Protein AF-A0A258ZKY0-F1 (afdb_monomer_lite)

Structure (mmCIF, N/CA/C/O backbone):
data_AF-A0A258ZKY0-F1
#
_entry.id   AF-A0A258ZKY0-F1
#
loop_
_atom_site.group_PDB
_atom_site.id
_atom_site.type_symbol
_atom_site.label_atom_id
_atom_site.label_alt_id
_atom_site.label_comp_id
_atom_site.label_asym_id
_atom_site.label_entity_id
_atom_site.label_seq_id
_atom_site.pdbx_PDB_ins_code
_atom_site.Cartn_x
_atom_site.Cartn_y
_atom_site.Cartn_z
_atom_site.occupancy
_atom_site.B_iso_or_equiv
_atom_site.auth_seq_id
_atom_site.auth_comp_id
_atom_site.auth_asym_id
_atom_site.auth_atom_id
_atom_site.pdbx_PDB_model_num
ATOM 1 N N . MET A 1 1 ? -5.015 11.032 -22.792 1.00 54.25 1 MET A N 1
ATOM 2 C CA . MET A 1 1 ? -6.183 11.356 -21.944 1.00 54.25 1 MET A CA 1
ATOM 3 C C . MET A 1 1 ? -5.761 11.162 -20.499 1.00 54.25 1 MET A C 1
ATOM 5 O O . MET A 1 1 ? -5.334 10.063 -20.177 1.00 54.25 1 MET A O 1
ATOM 9 N N . SER A 1 2 ? -5.798 12.207 -19.670 1.00 76.81 2 SER A N 1
ATOM 10 C CA . SER A 1 2 ? -5.573 12.072 -18.224 1.00 76.81 2 SER A CA 1
ATOM 11 C C . SER A 1 2 ? -6.934 11.982 -17.547 1.00 76.81 2 SER A C 1
ATOM 13 O O . SER A 1 2 ? -7.741 12.901 -17.686 1.00 76.81 2 SER A O 1
ATOM 15 N N . TYR A 1 3 ? -7.208 10.863 -16.881 1.00 85.81 3 TYR A N 1
ATOM 16 C CA . TYR A 1 3 ? -8.417 10.695 -16.082 1.00 85.81 3 TYR A CA 1
ATOM 17 C C . TYR A 1 3 ? -8.092 11.047 -14.639 1.00 85.81 3 TYR A C 1
ATOM 19 O O . TYR A 1 3 ? -7.196 10.463 -14.030 1.00 85.81 3 TYR A O 1
ATOM 27 N N . LYS A 1 4 ? -8.816 12.026 -14.099 1.00 90.12 4 LYS A N 1
ATOM 28 C CA . LYS A 1 4 ? -8.715 12.371 -12.687 1.00 90.12 4 LYS A CA 1
ATOM 29 C C . LYS A 1 4 ? -9.451 11.302 -11.881 1.00 90.12 4 LYS A C 1
ATOM 31 O O . LYS A 1 4 ? -10.645 11.104 -12.088 1.00 90.12 4 LYS A O 1
ATOM 36 N N . ILE A 1 5 ? -8.736 10.631 -10.984 1.00 94.19 5 ILE A N 1
ATOM 37 C CA . ILE A 1 5 ? -9.347 9.743 -9.990 1.00 94.19 5 ILE A CA 1
ATOM 38 C C . ILE A 1 5 ? -10.180 10.563 -8.998 1.00 94.19 5 ILE A C 1
ATOM 40 O O . ILE A 1 5 ? -9.916 11.752 -8.787 1.00 94.19 5 ILE A O 1
ATOM 44 N N . ASP A 1 6 ? -11.221 9.957 -8.432 1.00 96.56 6 ASP A N 1
ATOM 45 C CA . ASP A 1 6 ? -12.122 10.657 -7.525 1.00 96.56 6 ASP A CA 1
ATOM 46 C C . ASP A 1 6 ? -11.405 11.103 -6.237 1.00 96.56 6 ASP A C 1
ATOM 48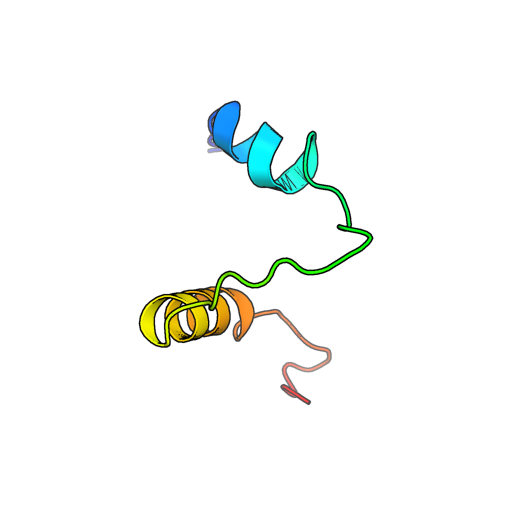 O O . ASP A 1 6 ? -10.329 10.621 -5.870 1.00 96.56 6 ASP A O 1
ATOM 52 N N . GLN A 1 7 ? -12.009 12.066 -5.540 1.00 96.31 7 GLN A N 1
ATOM 53 C CA . GLN A 1 7 ? -11.403 12.646 -4.345 1.00 96.31 7 GLN A CA 1
ATOM 54 C C . GLN A 1 7 ? -11.268 11.636 -3.196 1.00 96.31 7 GLN A C 1
ATOM 56 O O . GLN A 1 7 ? -10.324 11.744 -2.418 1.00 96.31 7 GLN A O 1
ATOM 61 N N . ALA A 1 8 ? -12.165 10.652 -3.080 1.00 97.19 8 ALA A N 1
ATOM 62 C CA . ALA A 1 8 ? -12.096 9.665 -2.007 1.00 97.19 8 ALA A CA 1
ATOM 63 C C . ALA A 1 8 ? -10.920 8.700 -2.222 1.00 97.19 8 ALA A C 1
ATOM 65 O O . ALA A 1 8 ? -10.213 8.381 -1.263 1.00 97.19 8 ALA A O 1
ATOM 66 N N . ALA A 1 9 ? -10.643 8.310 -3.470 1.00 96.31 9 ALA A N 1
ATOM 67 C CA . ALA A 1 9 ? -9.443 7.553 -3.818 1.00 96.31 9 ALA A CA 1
ATOM 68 C C . ALA A 1 9 ? -8.158 8.333 -3.484 1.00 96.31 9 ALA A C 1
ATOM 70 O O . ALA A 1 9 ? -7.244 7.788 -2.863 1.00 96.31 9 ALA A O 1
ATOM 71 N N . LEU A 1 10 ? -8.103 9.627 -3.825 1.00 96.44 10 LEU A N 1
ATOM 72 C CA . LEU A 1 10 ? -6.965 10.496 -3.489 1.00 96.44 10 LEU A CA 1
ATOM 73 C C . LEU A 1 10 ? -6.752 10.626 -1.978 1.00 96.44 10 LEU A C 1
ATOM 75 O O . LEU A 1 10 ? -5.622 10.540 -1.492 1.00 96.44 10 LEU A O 1
ATOM 79 N N . ASP A 1 11 ? -7.836 10.818 -1.231 1.00 97.56 11 ASP A N 1
ATOM 80 C CA . ASP A 1 11 ? -7.805 10.897 0.223 1.00 97.56 11 ASP A CA 1
ATOM 81 C C . ASP A 1 11 ? -7.290 9.594 0.840 1.00 97.56 11 ASP A C 1
ATOM 83 O O . ASP A 1 11 ? -6.412 9.631 1.701 1.00 97.56 11 ASP A O 1
ATOM 87 N N . THR A 1 12 ? -7.799 8.457 0.363 1.00 95.94 12 THR A N 1
ATOM 88 C CA . THR A 1 12 ? -7.471 7.125 0.885 1.00 95.94 12 THR A CA 1
ATOM 89 C C . THR A 1 12 ? -6.012 6.767 0.641 1.00 95.94 12 THR A C 1
ATOM 91 O O . THR A 1 12 ? -5.344 6.284 1.550 1.00 95.94 12 THR A O 1
ATOM 94 N N . LEU A 1 13 ? -5.505 7.022 -0.567 1.00 93.88 13 LEU A N 1
ATOM 95 C CA . LEU A 1 13 ? -4.172 6.581 -0.972 1.00 93.88 13 LEU A CA 1
ATOM 96 C C . LEU A 1 13 ?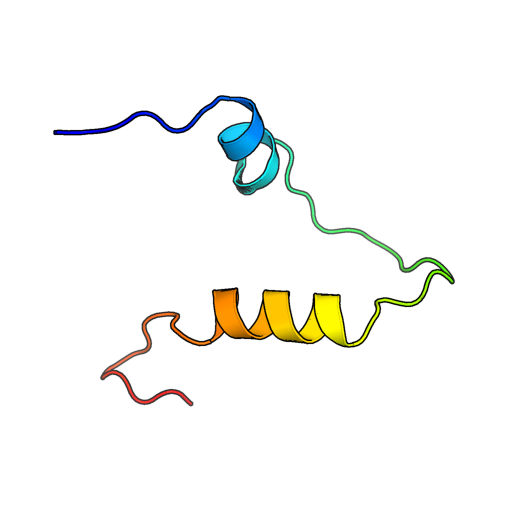 -3.062 7.560 -0.576 1.00 93.88 13 LEU A C 1
ATOM 98 O O . LEU A 1 13 ? -1.955 7.124 -0.273 1.00 93.88 13 LEU A O 1
ATOM 102 N N . PHE A 1 14 ? -3.332 8.872 -0.574 1.00 95.19 14 PHE A N 1
ATOM 103 C CA . PHE A 1 14 ? -2.264 9.877 -0.504 1.00 95.19 14 PHE A CA 1
ATOM 104 C C . PHE A 1 14 ? -2.479 10.955 0.557 1.00 95.19 14 PHE A C 1
ATOM 106 O O . PHE A 1 14 ? -1.569 11.244 1.331 1.00 95.19 14 PHE A O 1
ATOM 113 N N . LEU A 1 15 ? -3.654 11.590 0.607 1.00 96.94 15 LEU A N 1
ATOM 114 C CA . LEU A 1 15 ? -3.806 12.81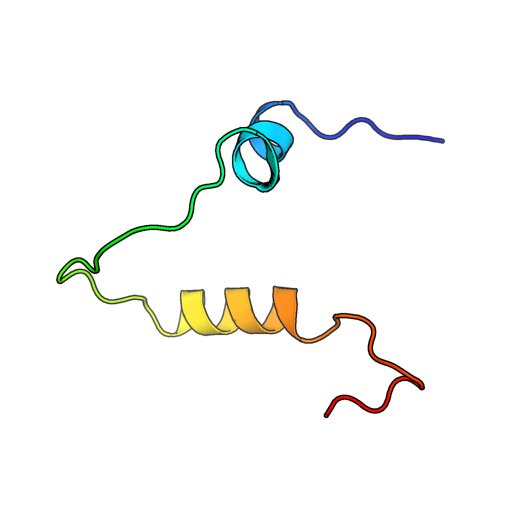1 1.413 1.00 96.94 15 LEU A CA 1
ATOM 115 C C . LEU A 1 15 ? -4.055 12.506 2.896 1.00 96.94 15 LEU A C 1
ATOM 117 O O . LEU A 1 15 ? -3.521 13.191 3.779 1.00 96.94 15 LEU A O 1
ATOM 121 N N . LYS A 1 16 ? -4.823 11.449 3.184 1.00 97.69 16 LYS A N 1
ATOM 122 C CA . LYS A 1 16 ? -5.196 11.023 4.543 1.00 97.69 16 LYS A CA 1
ATOM 123 C C . LYS A 1 16 ? -4.560 9.699 4.974 1.00 97.69 16 LYS A C 1
ATOM 125 O O . LYS A 1 16 ? -4.664 9.363 6.149 1.00 97.69 16 LYS A O 1
ATOM 130 N N . ALA A 1 17 ? -3.858 8.992 4.087 1.00 96.75 17 ALA A N 1
ATOM 131 C CA . ALA A 1 17 ? -3.074 7.810 4.446 1.00 96.75 17 ALA A CA 1
ATOM 132 C C . ALA A 1 17 ? -2.028 8.147 5.527 1.00 96.75 17 ALA A C 1
ATOM 134 O O . ALA A 1 17 ? -1.267 9.107 5.385 1.00 96.75 17 ALA A O 1
ATOM 135 N N . ARG A 1 18 ? -1.989 7.386 6.626 1.00 96.38 18 ARG A N 1
ATOM 136 C CA . ARG A 1 18 ? -1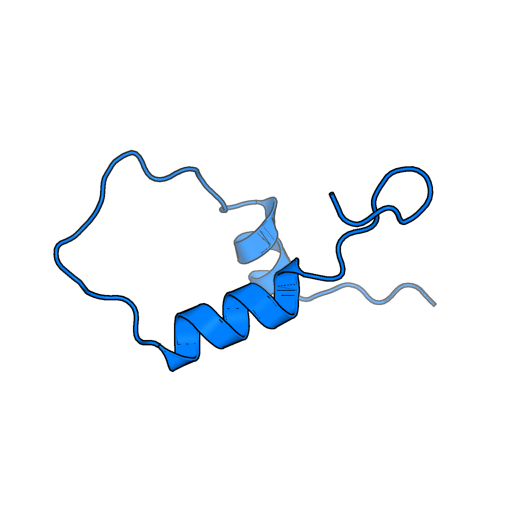.042 7.570 7.740 1.00 96.38 18 ARG A CA 1
ATOM 137 C C . ARG A 1 18 ? -0.557 6.217 8.247 1.00 96.38 18 ARG A C 1
ATOM 139 O O . ARG A 1 18 ? -1.326 5.259 8.271 1.00 96.38 18 ARG A O 1
ATOM 146 N N . SER A 1 19 ? 0.691 6.168 8.702 1.00 95.62 19 SER A N 1
ATOM 147 C CA . SER A 1 19 ? 1.225 5.012 9.422 1.00 95.62 19 SER A CA 1
ATOM 148 C C . SER A 1 19 ? 0.536 4.891 10.780 1.00 95.62 19 SER A C 1
ATOM 150 O O . SER A 1 19 ? 0.532 5.842 11.561 1.00 95.62 19 SER A O 1
ATOM 152 N N . GLN A 1 20 ? -0.063 3.733 11.046 1.00 93.94 20 GLN A N 1
ATOM 153 C CA . GLN A 1 20 ? -0.699 3.445 12.330 1.00 93.94 20 GLN A CA 1
ATOM 154 C C . GLN A 1 20 ? 0.364 3.054 13.363 1.00 93.94 20 GLN A C 1
ATOM 156 O O . GLN A 1 20 ? 1.264 2.273 13.064 1.00 93.94 20 GLN A O 1
ATOM 161 N N . A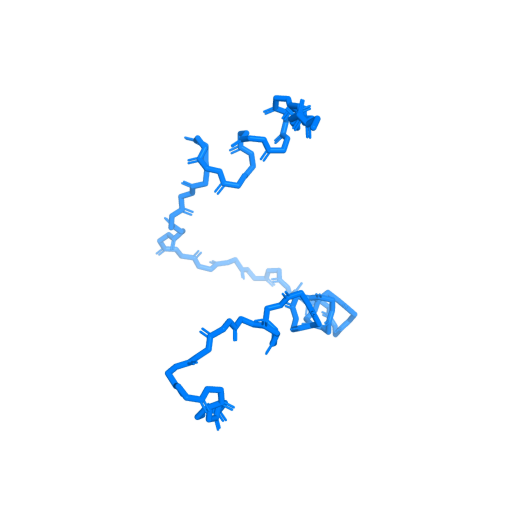SN A 1 21 ? 0.254 3.591 14.581 1.00 95.44 21 ASN A N 1
ATOM 162 C CA . ASN A 1 21 ? 1.235 3.380 15.657 1.00 95.44 21 ASN A CA 1
ATOM 163 C C . ASN A 1 21 ? 0.949 2.140 16.524 1.00 95.44 21 ASN A C 1
ATOM 165 O O . ASN A 1 21 ? 1.677 1.883 17.480 1.00 95.44 21 ASN A O 1
ATOM 169 N N . GLY A 1 22 ? -0.115 1.391 16.234 1.00 95.00 22 GLY A N 1
ATOM 170 C CA . GLY A 1 22 ? -0.512 0.230 17.019 1.00 95.00 22 GLY A CA 1
ATOM 171 C C . GLY A 1 22 ? -1.505 -0.657 16.282 1.00 95.00 22 GLY A C 1
ATOM 172 O O . GLY A 1 22 ? -2.145 -0.231 15.320 1.00 95.00 22 GLY A O 1
ATOM 173 N N . TRP A 1 23 ? -1.611 -1.894 16.757 1.00 95.25 23 TRP A N 1
ATOM 174 C CA . TRP A 1 23 ? -2.538 -2.898 16.248 1.00 95.25 23 TRP A CA 1
ATOM 175 C C . TRP A 1 23 ? -3.793 -2.961 17.116 1.00 95.25 23 TRP A C 1
ATOM 177 O O . TRP A 1 23 ? -3.770 -2.597 18.291 1.00 95.25 23 TRP A O 1
ATOM 187 N N . THR A 1 24 ? -4.882 -3.438 16.524 1.00 95.75 24 THR A N 1
ATOM 188 C CA . THR A 1 24 ? -6.106 -3.798 17.252 1.00 95.75 24 THR A CA 1
ATOM 189 C C . THR A 1 24 ? -6.217 -5.317 17.325 1.00 95.75 24 THR A C 1
ATOM 191 O O . THR A 1 24 ? -5.549 -6.012 16.562 1.00 95.75 24 THR A O 1
ATOM 194 N N . ASP A 1 25 ? -7.107 -5.833 18.171 1.00 97.06 25 ASP A N 1
ATOM 195 C CA . ASP A 1 25 ? -7.382 -7.275 18.254 1.00 97.06 25 ASP A CA 1
ATOM 196 C C . ASP A 1 25 ? -8.236 -7.803 17.083 1.00 97.06 25 ASP A C 1
ATOM 198 O O . ASP A 1 25 ? -8.572 -8.987 17.035 1.00 97.06 25 ASP A O 1
ATOM 202 N N . GLN A 1 26 ? -8.625 -6.942 16.133 1.00 96.69 26 GLN A N 1
ATOM 203 C CA . GLN A 1 26 ? -9.371 -7.375 14.955 1.00 96.69 26 GLN A CA 1
ATOM 204 C C . GLN A 1 26 ? -8.455 -8.119 13.984 1.00 96.69 26 GLN A C 1
ATOM 206 O O . GLN A 1 26 ? -7.493 -7.561 13.454 1.00 96.69 26 GLN A O 1
ATOM 211 N N . GLY A 1 27 ? -8.780 -9.388 13.740 1.00 95.88 27 GLY A N 1
ATOM 212 C CA . GLY A 1 27 ? -8.112 -10.189 12.723 1.00 95.88 27 GLY A CA 1
ATOM 213 C C . GLY A 1 27 ? -8.430 -9.700 11.310 1.00 95.88 27 GLY A C 1
ATOM 214 O O . GLY A 1 27 ? -9.529 -9.217 11.045 1.00 95.88 27 GLY A O 1
ATOM 215 N N . VAL A 1 28 ? -7.472 -9.877 10.401 1.00 96.25 28 VAL A N 1
ATOM 216 C CA . VAL A 1 28 ? -7.661 -9.684 8.957 1.00 96.25 28 VAL A CA 1
ATOM 217 C C . VAL A 1 28 ? -7.969 -11.043 8.341 1.00 96.25 28 VAL A C 1
ATOM 219 O O . VAL A 1 28 ? -7.278 -12.025 8.622 1.00 96.25 28 VAL A O 1
ATOM 222 N N . SER A 1 29 ? -9.017 -11.124 7.528 1.00 98.12 29 SER A N 1
ATOM 223 C CA . SER A 1 29 ? -9.398 -12.379 6.885 1.00 98.12 29 SER A CA 1
ATOM 224 C C . SER A 1 29 ? -8.374 -12.807 5.830 1.00 98.12 29 SER A C 1
ATOM 226 O O . SER A 1 29 ? -7.675 -11.989 5.230 1.00 98.12 29 SER A O 1
ATOM 228 N N . GLU A 1 30 ? -8.315 -14.107 5.538 1.00 98.31 30 GLU A N 1
ATOM 229 C CA . GLU A 1 30 ? -7.448 -14.626 4.474 1.00 98.31 30 GLU A CA 1
ATOM 230 C C . GLU A 1 30 ? -7.768 -13.993 3.109 1.00 98.31 30 GLU A C 1
ATOM 232 O O . GLU A 1 30 ? -6.863 -13.696 2.330 1.00 98.31 30 GLU A O 1
ATOM 237 N N . ALA A 1 31 ? -9.051 -13.750 2.828 1.00 98.38 31 ALA A N 1
ATOM 238 C CA . ALA A 1 31 ? -9.486 -13.131 1.582 1.00 98.38 31 ALA A CA 1
ATOM 239 C C . ALA A 1 31 ? -8.933 -11.705 1.425 1.00 98.38 31 ALA A C 1
ATOM 241 O O . ALA A 1 31 ? -8.451 -11.350 0.350 1.00 98.38 31 ALA A O 1
ATOM 242 N N . GLU A 1 32 ? -8.946 -10.908 2.495 1.00 97.81 32 GLU A N 1
ATOM 243 C CA . GLU A 1 32 ? -8.377 -9.555 2.494 1.00 97.81 32 GLU A CA 1
ATOM 244 C C . GLU A 1 32 ? -6.858 -9.581 2.310 1.00 97.81 32 GLU A C 1
ATOM 246 O O . GLU A 1 32 ? -6.323 -8.808 1.515 1.00 97.81 32 GLU A O 1
ATOM 251 N N . LEU A 1 33 ? -6.160 -10.504 2.980 1.00 97.81 33 LEU A N 1
ATOM 252 C CA . LEU A 1 33 ? -4.713 -10.671 2.815 1.00 97.81 33 LEU A CA 1
ATOM 253 C C . LEU A 1 33 ? -4.341 -11.031 1.372 1.00 97.81 33 LEU A C 1
ATOM 255 O O . LEU A 1 33 ? -3.400 -10.458 0.822 1.00 97.81 33 LEU A O 1
ATOM 259 N N . ARG A 1 34 ? -5.089 -11.942 0.737 1.00 98.19 34 ARG A N 1
ATOM 260 C CA . ARG A 1 34 ? -4.878 -12.311 -0.672 1.00 98.19 34 ARG A CA 1
ATOM 261 C C . ARG A 1 34 ? -5.128 -11.132 -1.609 1.00 98.19 34 ARG A C 1
ATOM 263 O O . ARG A 1 34 ? -4.287 -10.858 -2.456 1.00 98.19 34 ARG A O 1
ATOM 270 N N . ALA A 1 35 ? -6.214 -10.386 -1.406 1.00 97.81 35 ALA A N 1
ATOM 271 C CA . ALA A 1 35 ? -6.515 -9.204 -2.212 1.00 97.81 35 ALA A CA 1
ATOM 272 C C . ALA A 1 35 ? -5.418 -8.125 -2.110 1.00 97.81 35 ALA A C 1
ATOM 274 O O . ALA A 1 35 ? -5.051 -7.515 -3.114 1.00 97.81 35 ALA A O 1
ATOM 275 N N . LEU A 1 36 ? -4.861 -7.909 -0.912 1.00 96.38 36 LEU A N 1
ATOM 276 C CA . LEU A 1 36 ? -3.733 -6.993 -0.710 1.00 96.38 36 LEU A CA 1
ATOM 277 C C . LEU A 1 36 ? -2.461 -7.481 -1.409 1.00 96.38 36 LEU A C 1
ATOM 279 O O . LEU A 1 36 ? -1.748 -6.679 -2.013 1.00 96.38 36 LEU A O 1
ATOM 283 N N . TYR A 1 37 ? -2.181 -8.783 -1.342 1.00 96.75 37 TYR A N 1
ATOM 284 C CA . TYR A 1 37 ? -1.037 -9.376 -2.025 1.00 96.75 37 TYR A CA 1
ATOM 285 C C . TYR A 1 37 ? -1.140 -9.217 -3.544 1.00 96.75 37 TYR A C 1
ATOM 287 O O . TYR A 1 37 ? -0.212 -8.694 -4.158 1.00 96.75 37 TYR A O 1
ATOM 295 N N . ASP A 1 38 ? -2.278 -9.582 -4.137 1.00 96.50 38 ASP A N 1
ATOM 296 C CA . ASP A 1 38 ? -2.505 -9.490 -5.585 1.00 96.50 38 ASP A CA 1
ATOM 297 C C . ASP A 1 38 ? -2.364 -8.048 -6.102 1.00 96.50 38 ASP A C 1
ATOM 299 O O . ASP A 1 38 ? -1.910 -7.822 -7.225 1.00 96.50 38 ASP A O 1
ATOM 303 N N . LEU A 1 39 ? -2.703 -7.058 -5.268 1.00 94.69 39 LEU A N 1
ATOM 304 C CA . LEU A 1 39 ? -2.514 -5.643 -5.581 1.00 94.69 39 LEU A CA 1
ATOM 305 C C . LEU A 1 39 ? -1.036 -5.221 -5.558 1.00 94.69 39 LEU A C 1
ATOM 307 O O . LEU A 1 39 ? -0.617 -4.406 -6.380 1.00 94.69 39 LEU A O 1
ATOM 311 N N . ALA A 1 40 ? -0.254 -5.727 -4.604 1.00 93.56 40 ALA A N 1
ATOM 312 C CA . ALA A 1 40 ? 1.106 -5.256 -4.339 1.00 93.56 40 ALA A CA 1
ATOM 313 C C . ALA A 1 40 ? 2.198 -6.048 -5.076 1.00 93.56 40 ALA A C 1
ATOM 315 O O . ALA A 1 40 ? 3.286 -5.518 -5.309 1.00 93.56 40 ALA A O 1
ATOM 316 N N . ILE A 1 41 ? 1.926 -7.301 -5.451 1.00 94.69 41 ILE A N 1
ATOM 317 C CA . ILE A 1 41 ? 2.935 -8.239 -5.963 1.00 94.69 41 ILE A CA 1
ATOM 318 C C . ILE A 1 41 ? 3.568 -7.805 -7.291 1.00 94.69 41 ILE A C 1
ATOM 320 O O . ILE A 1 41 ? 4.710 -8.151 -7.576 1.00 94.69 41 ILE A O 1
ATOM 324 N N . TYR A 1 42 ? 2.868 -7.001 -8.090 1.00 92.56 42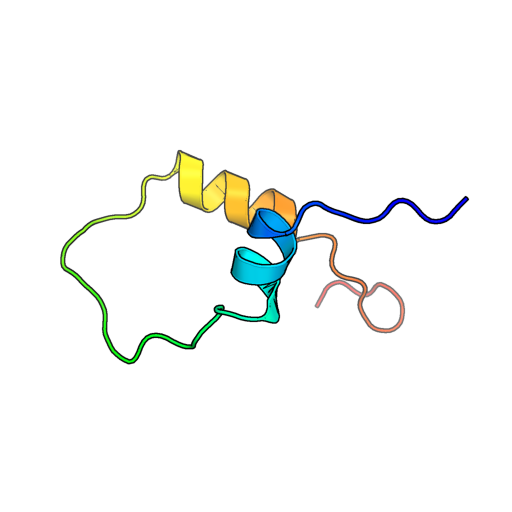 TYR A N 1
ATOM 325 C CA . TYR A 1 42 ? 3.335 -6.559 -9.408 1.00 92.56 42 TYR A CA 1
ATOM 326 C C . TYR A 1 42 ? 4.056 -5.201 -9.393 1.00 92.56 42 TYR A C 1
ATOM 328 O O . TYR A 1 42 ? 4.151 -4.530 -10.424 1.00 92.56 42 TYR A O 1
ATOM 336 N N . GLY A 1 43 ? 4.561 -4.774 -8.233 1.00 92.56 43 GLY A N 1
ATOM 337 C CA . GLY A 1 43 ? 5.406 -3.585 -8.134 1.00 92.56 43 GLY A CA 1
ATOM 338 C C . GLY A 1 43 ? 6.679 -3.721 -8.988 1.00 92.56 43 GLY A C 1
ATOM 339 O O . GLY A 1 43 ? 7.315 -4.775 -8.971 1.00 92.56 43 GLY A O 1
ATOM 340 N N . PRO A 1 44 ? 7.091 -2.681 -9.738 1.00 95.50 44 PRO A N 1
ATOM 341 C CA . PRO A 1 44 ? 8.295 -2.753 -10.557 1.00 95.50 44 PRO A CA 1
ATOM 342 C C . PRO A 1 44 ? 9.545 -2.830 -9.676 1.00 95.50 44 PRO A C 1
ATOM 344 O O . PRO A 1 44 ? 9.703 -2.058 -8.729 1.00 95.50 44 PRO A O 1
ATOM 347 N N . THR A 1 45 ? 10.473 -3.716 -10.027 1.00 95.81 45 THR A N 1
ATOM 348 C CA . THR A 1 45 ? 11.759 -3.860 -9.332 1.00 95.81 45 THR A CA 1
ATOM 349 C C . THR A 1 45 ? 12.922 -3.611 -10.288 1.00 95.81 45 THR A C 1
ATOM 351 O O . THR A 1 45 ? 12.768 -3.672 -11.512 1.00 95.81 45 THR A O 1
ATOM 354 N N . SER A 1 46 ? 14.113 -3.329 -9.745 1.00 96.69 46 SER A N 1
ATOM 355 C CA . SER A 1 46 ? 15.328 -3.199 -10.561 1.00 96.69 46 SER A CA 1
ATOM 356 C C . SER A 1 46 ? 15.515 -4.448 -11.424 1.00 96.69 46 SER A C 1
ATOM 358 O O . SER A 1 46 ? 15.409 -5.563 -10.917 1.00 96.69 46 SER A O 1
ATOM 360 N N . ALA A 1 47 ? 15.720 -4.258 -12.731 1.00 96.69 47 ALA A N 1
ATOM 361 C CA . ALA A 1 47 ? 15.828 -5.333 -13.723 1.00 96.69 47 ALA A CA 1
ATOM 362 C C . ALA A 1 47 ? 14.692 -6.387 -13.674 1.00 96.69 47 ALA A C 1
ATOM 364 O O . ALA A 1 47 ? 14.883 -7.513 -14.124 1.00 96.69 47 ALA A O 1
ATOM 365 N N . ASN A 1 48 ? 13.517 -6.030 -13.137 1.00 94.38 48 ASN A N 1
ATOM 366 C CA . ASN A 1 48 ? 12.375 -6.929 -12.936 1.00 94.38 48 ASN A CA 1
ATOM 367 C C . ASN A 1 48 ? 12.719 -8.228 -12.175 1.00 94.38 48 ASN A C 1
ATOM 369 O O . ASN A 1 48 ? 12.135 -9.285 -12.420 1.00 94.38 48 ASN A O 1
ATOM 373 N N . THR A 1 49 ? 13.699 -8.160 -11.270 1.00 95.00 49 THR A N 1
ATOM 374 C CA . THR A 1 49 ? 14.231 -9.329 -10.560 1.00 95.00 49 THR A CA 1
ATOM 375 C C . THR A 1 49 ? 13.271 -9.954 -9.557 1.00 95.00 49 THR A C 1
ATOM 377 O O . THR A 1 49 ? 13.498 -11.105 -9.214 1.00 95.00 49 THR A O 1
ATOM 380 N N . GLN A 1 50 ? 12.245 -9.228 -9.090 1.00 91.56 50 GLN A N 1
ATOM 381 C CA . GLN A 1 50 ? 11.286 -9.700 -8.078 1.00 91.56 50 GLN A CA 1
ATOM 382 C C . GLN A 1 50 ? 12.000 -10.356 -6.873 1.00 91.56 50 GLN A C 1
ATOM 384 O O . GLN A 1 50 ? 11.872 -11.566 -6.684 1.00 91.56 50 GLN A O 1
ATOM 389 N N . PRO A 1 51 ? 12.840 -9.590 -6.141 1.00 85.50 51 PRO A N 1
ATOM 390 C CA . PRO A 1 51 ? 13.637 -10.127 -5.042 1.00 85.50 51 PRO A CA 1
ATOM 391 C C . PRO A 1 51 ? 12.778 -10.611 -3.868 1.00 85.50 51 PRO A C 1
ATOM 393 O O . PRO A 1 51 ? 11.625 -10.141 -3.732 1.00 85.50 51 PRO A O 1
#

Sequence (51 aa):
MSYKIDQAALDTLFLKARSQNGWTDQGVSEAELRALYDLAIYGPTSANTQP

Radius of gyration: 15.25 Å; chains: 1; bounding box: 28×27×40 Å

Secondary structure (DSSP, 8-state):
-PPPPPHHHHIIIIIS----SS--SPPPPHHHHHHHHHHHTT---GGG---

pLDDT: mean 94.24, std 6.74, range [54.25, 98.38]

Foldseek 3Di:
DDDDDDPVVCCPPPVVDDDDPDDDPDDDDPVNVVVVCVVPQPDADVVSPSD